Protein AF-A0A7K5ENS0-F1 (afdb_monomer)

Nearest PDB structures (foldseek):
  9axl-assembly1_A  TM=9.607E-01  e=8.667E-10  Homo sapiens
  3fcs-assembly2_C  TM=9.569E-01  e=2.630E-09  Homo sapiens
  9deq-assembly1_A  TM=9.449E-01  e=1.555E-09  Homo sapiens
  8gce-assembly1_A  TM=8.815E-01  e=1.231E-09  Homo sapiens
  9der-assembly1_A  TM=9.507E-01  e=6.166E-08  Homo sapiens

Sequence (114 aa):
SSDVAVGAPQGGDSGSGQVFIFRGQSEGLAPVPTQRLNSPFPGPAAFGFALRGATDLDGNGYADLLVGAYGAAKVAVYQGLPVVVAQTQLSVPD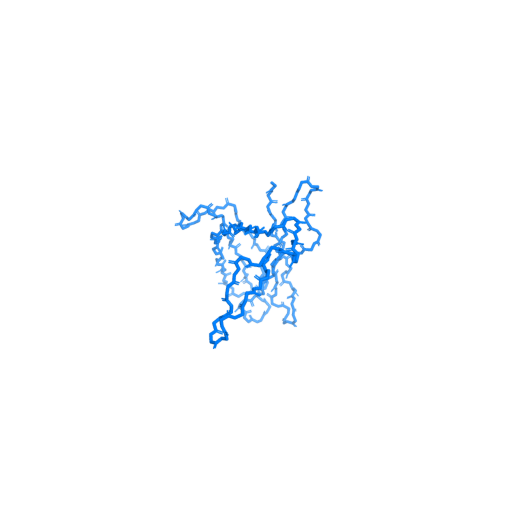GLNPEILDCVLPDSGVRVSW

Secondary structure (DSSP, 8-state):
---EEEEETT-STTSS-EEEEE-EETTEE-SS-SEEEE-SSSSS--EEEEEEEEE-SSSSSS-EEEEEEGGGTEEEEE---PPP---------S---TT---EE-TTT--EE--

Solvent-accessible surface area (backbone atoms only — not comparable to full-atom values): 6895 Å² total; per-residue (Å²): 110,69,67,48,78,48,53,35,27,65,30,66,98,77,29,14,5,21,34,36,35,27,47,35,44,98,92,42,69,48,92,60,61,79,43,77,47,68,45,92,51,76,58,65,8,29,16,27,69,41,75,50,60,88,45,51,87,84,75,83,84,34,51,20,39,40,33,30,14,69,65,60,76,43,72,49,77,46,79,46,74,93,82,8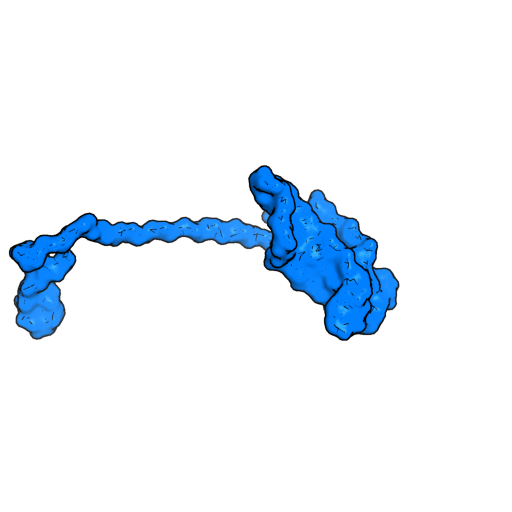3,86,86,84,86,87,86,88,76,79,98,70,69,56,79,88,50,48,86,42,65,45,82,98,72,72,47,67,36,52,110

Foldseek 3Di:
DDKDKAKDLLDDPQRNIKIFIWDADPVGTDPHGPDMDDDPDHDSQSWQVDKDWPDQPPPPPFIKMWIHRVSRPDIDIGHDDDDDDDDDDDDDDPDWDFVDQPDADPPPRDTTTD

Radius of gyration: 26.05 Å; Cα contacts (8 Å, |Δi|>4): 241; chains: 1; bounding box: 41×30×72 Å

InterPro domains:
  IPR013517 FG-GAP repeat [PF01839] (47-75)
  IPR013519 Integrin alpha beta-propellor [PS51470] (34-95)
  IPR013519 Integrin alpha beta-propellor [SM00191] (43-95)
  IPR028994 Integrin alpha, N-terminal [G3DSA:2.130.10.130] (1-86)
  IPR028994 Integrin alpha, N-terminal [SSF69318] (3-79)

Structure (mmCIF, N/CA/C/O backbone):
data_AF-A0A7K5ENS0-F1
#
_entry.id   AF-A0A7K5ENS0-F1
#
loop_
_atom_site.group_PDB
_atom_site.id
_atom_site.type_symbol
_atom_site.label_atom_id
_atom_site.label_alt_id
_atom_site.label_comp_id
_atom_site.label_asym_id
_atom_site.label_entity_id
_atom_site.label_seq_id
_atom_site.pdbx_PDB_ins_code
_atom_site.Cartn_x
_atom_site.Cartn_y
_atom_site.Cartn_z
_atom_site.occupancy
_atom_site.B_iso_or_equiv
_atom_site.auth_seq_id
_atom_site.auth_comp_id
_atom_site.auth_asym_id
_atom_site.auth_atom_id
_atom_site.pdbx_PDB_model_num
ATOM 1 N N . SER A 1 1 ? -14.784 5.804 -1.009 1.00 77.00 1 SER A N 1
ATOM 2 C CA . SER A 1 1 ? -13.729 6.458 -1.808 1.00 77.00 1 SER A CA 1
ATOM 3 C C . SER A 1 1 ? -12.747 5.390 -2.253 1.00 77.00 1 SER A C 1
ATOM 5 O O . SER A 1 1 ? -12.612 4.394 -1.555 1.00 77.00 1 SER A O 1
ATOM 7 N N . SER A 1 2 ? -12.128 5.544 -3.420 1.00 90.62 2 SER A N 1
ATOM 8 C CA . SER A 1 2 ? -11.112 4.604 -3.912 1.00 90.62 2 SER A CA 1
ATOM 9 C C . SER A 1 2 ? -9.712 5.092 -3.550 1.00 90.62 2 SER A C 1
ATOM 11 O O . SER A 1 2 ? -9.480 6.301 -3.502 1.00 90.62 2 SER A O 1
ATOM 13 N N . ASP A 1 3 ? -8.795 4.156 -3.333 1.00 95.25 3 ASP A N 1
ATOM 14 C CA . ASP A 1 3 ? -7.382 4.436 -3.075 1.00 95.25 3 ASP A CA 1
ATOM 15 C C . ASP A 1 3 ? -6.587 4.527 -4.386 1.00 95.25 3 ASP A C 1
ATOM 17 O O . ASP A 1 3 ? -7.021 4.031 -5.430 1.00 95.25 3 ASP A O 1
ATOM 21 N N . VAL A 1 4 ? -5.411 5.160 -4.342 1.00 96.69 4 VAL A N 1
ATOM 22 C CA . VAL A 1 4 ? -4.537 5.360 -5.508 1.00 96.69 4 VAL A CA 1
ATOM 23 C C . VAL A 1 4 ? -3.098 4.973 -5.177 1.00 96.69 4 VAL A C 1
ATOM 25 O O . VAL A 1 4 ? -2.561 5.353 -4.138 1.00 96.69 4 VAL A O 1
ATOM 28 N N . ALA A 1 5 ? -2.449 4.263 -6.101 1.00 98.19 5 ALA A N 1
ATOM 29 C CA . ALA A 1 5 ? -1.015 4.000 -6.072 1.00 98.19 5 ALA A CA 1
ATOM 30 C C . ALA A 1 5 ? -0.277 4.940 -7.038 1.00 98.19 5 ALA A C 1
ATOM 32 O O . ALA A 1 5 ? -0.673 5.078 -8.196 1.00 98.19 5 ALA A O 1
ATOM 33 N N . VAL A 1 6 ? 0.811 5.562 -6.582 1.00 98.38 6 VAL A N 1
ATOM 34 C CA . VAL A 1 6 ? 1.645 6.478 -7.377 1.00 98.38 6 VAL A CA 1
ATOM 35 C C . VAL A 1 6 ? 3.082 5.973 -7.394 1.00 98.38 6 VAL A C 1
ATOM 37 O O . VAL A 1 6 ? 3.687 5.772 -6.342 1.00 98.38 6 VAL A O 1
ATOM 40 N N . GLY A 1 7 ? 3.633 5.762 -8.589 1.00 98.44 7 GLY A N 1
ATOM 41 C CA . GLY A 1 7 ? 5.012 5.320 -8.777 1.00 98.44 7 GLY A CA 1
ATOM 42 C C . GLY A 1 7 ? 6.006 6.479 -8.849 1.00 98.44 7 GLY A C 1
ATOM 43 O O . GLY A 1 7 ? 5.735 7.508 -9.462 1.00 98.44 7 GLY A O 1
ATOM 44 N N . ALA A 1 8 ? 7.185 6.279 -8.268 1.00 98.44 8 ALA A N 1
ATOM 45 C CA . ALA A 1 8 ? 8.365 7.124 -8.407 1.00 98.44 8 ALA A CA 1
ATOM 46 C C . ALA A 1 8 ? 9.540 6.232 -8.846 1.00 98.44 8 ALA A C 1
ATOM 48 O O . ALA A 1 8 ? 10.297 5.762 -7.993 1.00 98.44 8 ALA A O 1
ATOM 49 N N . PRO A 1 9 ? 9.695 5.949 -10.154 1.00 98.25 9 PRO A N 1
ATOM 50 C CA . PRO A 1 9 ? 10.583 4.884 -10.635 1.00 98.25 9 PRO A CA 1
ATOM 51 C C . PRO A 1 9 ? 12.075 5.108 -10.363 1.00 98.25 9 PRO A C 1
ATOM 53 O O . PRO A 1 9 ? 12.838 4.149 -10.345 1.00 98.25 9 PRO A O 1
ATOM 56 N N . GLN A 1 10 ? 12.488 6.356 -10.130 1.00 97.00 10 GLN A N 1
ATOM 57 C CA . GLN A 1 10 ? 13.851 6.735 -9.738 1.00 97.00 10 GLN A CA 1
ATOM 58 C C . GLN A 1 10 ? 13.945 7.172 -8.263 1.00 97.00 10 GLN A C 1
ATOM 60 O O . GLN A 1 10 ? 14.952 7.737 -7.849 1.00 97.00 10 GLN A O 1
ATOM 65 N N . GLY A 1 11 ? 12.884 6.967 -7.475 1.00 95.62 11 GLY A N 1
ATOM 66 C CA . GLY A 1 11 ? 12.826 7.340 -6.061 1.00 95.62 11 GLY A CA 1
ATOM 67 C C . GLY A 1 11 ? 13.570 6.374 -5.131 1.00 95.62 11 GLY A C 1
ATOM 68 O O . GLY A 1 11 ? 13.994 5.286 -5.530 1.00 95.62 11 GLY A O 1
ATOM 69 N N . GLY A 1 12 ? 13.660 6.762 -3.857 1.00 93.19 12 GLY A N 1
ATOM 70 C CA . GLY A 1 12 ? 14.366 6.031 -2.801 1.00 93.19 12 GLY A CA 1
ATOM 71 C C . GLY A 1 12 ? 15.877 6.270 -2.801 1.00 93.19 12 GLY A C 1
ATOM 72 O O . GLY A 1 12 ? 16.446 6.705 -3.798 1.00 93.19 12 GLY A O 1
ATOM 73 N N . ASP A 1 13 ? 16.533 5.956 -1.683 1.00 90.62 13 ASP A N 1
ATOM 74 C CA . ASP A 1 13 ? 17.955 6.272 -1.467 1.00 90.62 13 ASP A CA 1
ATOM 75 C C . ASP A 1 13 ? 18.886 5.582 -2.478 1.00 90.62 13 ASP A C 1
ATOM 77 O O . ASP A 1 13 ? 19.937 6.111 -2.831 1.00 90.62 13 ASP A O 1
ATOM 81 N N . SER A 1 14 ? 18.489 4.410 -2.982 1.00 91.62 14 SER A N 1
ATOM 82 C CA . SER A 1 14 ? 19.228 3.669 -4.010 1.00 91.62 14 SER A CA 1
ATOM 83 C C . SER A 1 14 ? 18.863 4.064 -5.446 1.00 91.62 14 SER A C 1
ATOM 85 O O . SER A 1 14 ? 19.443 3.521 -6.386 1.00 91.62 14 SER A O 1
ATOM 87 N N . GLY A 1 15 ? 17.860 4.930 -5.641 1.00 95.75 15 GLY A N 1
ATOM 88 C CA . GLY A 1 15 ? 17.285 5.241 -6.955 1.00 95.75 15 GLY A CA 1
ATOM 89 C C . GLY A 1 15 ? 16.596 4.052 -7.640 1.00 95.75 15 GLY A C 1
ATOM 90 O O . GLY A 1 15 ? 16.346 4.089 -8.844 1.00 95.75 15 GLY A O 1
ATOM 91 N N . SER A 1 16 ? 16.310 2.973 -6.903 1.00 97.44 16 SER A N 1
ATOM 92 C CA . SER A 1 16 ? 15.717 1.743 -7.451 1.00 97.44 16 SER A CA 1
ATOM 93 C C . SER A 1 16 ? 14.213 1.852 -7.730 1.00 97.44 16 SER A C 1
ATOM 95 O O . SER A 1 16 ? 13.663 1.011 -8.444 1.00 97.44 16 SER A O 1
ATOM 97 N N . GLY A 1 17 ? 13.555 2.873 -7.182 1.00 98.38 17 GLY A N 1
ATOM 98 C CA . GLY A 1 17 ? 12.133 3.135 -7.348 1.00 98.38 17 GLY A CA 1
ATOM 99 C C . GLY A 1 17 ? 11.310 2.882 -6.085 1.00 98.38 17 GLY A C 1
ATOM 100 O O . GLY A 1 17 ? 11.657 2.064 -5.226 1.00 98.38 17 GLY A O 1
ATOM 101 N N . GLN A 1 18 ? 10.198 3.606 -5.976 1.00 98.38 18 GLN A N 1
ATOM 102 C CA . GLN A 1 18 ? 9.229 3.516 -4.884 1.00 98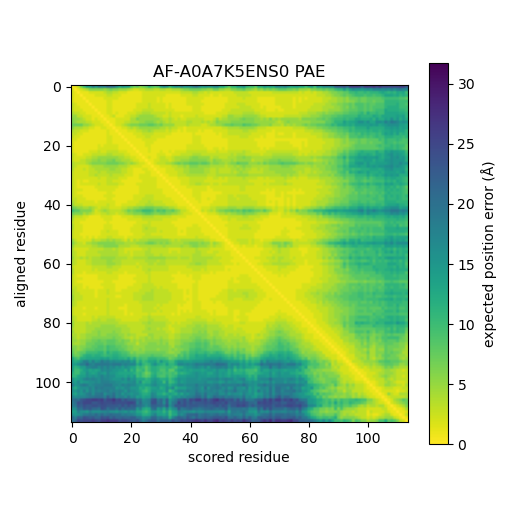.38 18 GLN A CA 1
ATOM 103 C C . GLN A 1 18 ? 7.797 3.587 -5.424 1.00 98.38 18 GLN A C 1
ATOM 105 O O . GLN A 1 18 ? 7.550 4.161 -6.484 1.00 98.38 18 GLN A O 1
ATOM 110 N N . VAL A 1 19 ? 6.841 3.046 -4.671 1.00 98.69 19 VAL A N 1
ATOM 111 C CA . VAL A 1 19 ? 5.400 3.236 -4.895 1.00 98.69 19 VAL A CA 1
ATOM 112 C C . VAL A 1 19 ? 4.754 3.721 -3.602 1.00 98.69 19 VAL A C 1
ATOM 114 O O . VAL A 1 19 ? 5.041 3.204 -2.522 1.00 98.69 19 VAL A O 1
ATOM 117 N N . PHE A 1 20 ? 3.877 4.711 -3.705 1.00 98.50 20 PHE A N 1
ATOM 118 C CA . PHE A 1 20 ? 3.167 5.321 -2.585 1.00 98.50 20 PHE A CA 1
ATOM 119 C C . PHE A 1 20 ? 1.672 5.031 -2.689 1.00 98.50 20 PHE A C 1
ATOM 121 O O . PHE A 1 20 ? 1.094 5.199 -3.762 1.00 98.50 20 PHE A O 1
ATOM 128 N N . ILE A 1 21 ? 1.052 4.619 -1.583 1.00 97.94 21 ILE A N 1
ATOM 129 C CA . ILE A 1 21 ? -0.385 4.333 -1.505 1.00 97.94 21 ILE A CA 1
ATOM 130 C C . ILE A 1 21 ? -1.085 5.478 -0.780 1.00 97.94 21 ILE A C 1
ATOM 132 O O . ILE A 1 21 ? -0.861 5.711 0.413 1.00 97.94 21 ILE A O 1
ATOM 136 N N . PHE A 1 22 ? -1.955 6.176 -1.496 1.00 97.75 22 PHE A N 1
ATOM 137 C CA . PHE A 1 22 ? -2.772 7.262 -0.979 1.00 97.75 22 PHE A CA 1
ATOM 138 C C . PHE A 1 22 ? -4.205 6.783 -0.788 1.00 97.75 22 PHE A C 1
ATOM 140 O O . PHE A 1 22 ? -4.827 6.266 -1.717 1.00 97.75 22 PHE A O 1
ATOM 147 N N . ARG A 1 23 ? -4.721 6.967 0.427 1.00 96.44 23 ARG A N 1
ATOM 148 C CA . ARG A 1 23 ? -6.084 6.575 0.771 1.00 96.44 23 ARG A CA 1
ATOM 149 C C . ARG A 1 23 ? -7.078 7.623 0.284 1.00 96.44 23 ARG A C 1
ATOM 151 O O . ARG A 1 23 ? -6.859 8.819 0.484 1.00 96.44 23 ARG A O 1
ATOM 158 N N . GLY A 1 24 ? -8.184 7.188 -0.301 1.00 96.25 24 GLY A N 1
ATOM 159 C CA . GLY A 1 24 ? -9.314 8.065 -0.581 1.00 96.25 24 GLY A CA 1
ATOM 160 C C . GLY A 1 24 ? -10.142 8.339 0.680 1.00 96.25 24 GLY A C 1
ATOM 161 O O . GLY A 1 24 ? -10.437 7.430 1.450 1.00 96.25 24 GLY A O 1
ATOM 162 N N . GLN A 1 25 ? -10.625 9.561 0.850 1.00 94.88 25 GLN A N 1
ATOM 163 C CA . GLN A 1 25 ? -11.530 10.007 1.916 1.00 94.88 25 GLN A CA 1
ATOM 164 C C . GLN A 1 25 ? -12.732 10.777 1.335 1.00 94.88 25 GLN A C 1
ATOM 166 O O . GLN A 1 25 ? -12.845 10.929 0.116 1.00 94.88 25 GLN A O 1
ATOM 171 N N . SER A 1 26 ? -13.660 11.228 2.184 1.00 94.81 26 SER A N 1
ATOM 172 C CA . SER A 1 26 ? -14.857 11.975 1.760 1.00 94.81 26 SER A CA 1
ATOM 173 C C . SER A 1 26 ? -14.517 13.267 1.017 1.00 94.81 26 SER A C 1
ATOM 175 O O . SER A 1 26 ? -15.204 13.626 0.065 1.00 94.81 26 SER A O 1
ATOM 177 N N . GLU A 1 27 ? -13.423 13.926 1.393 1.00 93.81 27 GLU A N 1
ATOM 178 C CA . GLU A 1 27 ? -12.964 15.194 0.814 1.00 93.81 27 GLU A CA 1
ATOM 179 C C . GLU A 1 27 ? -11.977 15.006 -0.354 1.00 93.81 27 GLU A C 1
ATOM 181 O O . GLU A 1 27 ? -11.348 15.967 -0.790 1.00 93.81 27 GLU A O 1
ATOM 186 N N . GLY A 1 28 ? -11.809 13.783 -0.869 1.00 93.75 28 GLY A N 1
ATOM 187 C CA . GLY A 1 28 ? -10.896 13.485 -1.976 1.00 93.75 28 GLY A CA 1
ATOM 188 C C . GLY A 1 28 ? -9.768 12.544 -1.570 1.00 93.75 28 GLY A C 1
ATOM 189 O O . GLY A 1 28 ? -10.020 11.493 -0.994 1.00 93.75 28 GLY A O 1
ATOM 190 N N . LEU A 1 29 ? -8.522 12.871 -1.912 1.00 95.38 29 LEU A N 1
ATOM 191 C CA . LEU A 1 29 ? -7.360 12.027 -1.619 1.00 95.38 29 LEU A CA 1
ATOM 192 C C . LEU A 1 29 ? -6.619 12.548 -0.383 1.00 95.38 29 LEU A C 1
ATOM 194 O O . LEU A 1 29 ? -6.359 13.747 -0.285 1.00 95.38 29 LEU A O 1
ATOM 198 N N . ALA A 1 30 ? -6.249 11.662 0.544 1.00 96.06 30 ALA A N 1
ATOM 199 C CA . ALA A 1 30 ? -5.404 12.039 1.672 1.00 96.06 30 ALA A CA 1
ATOM 200 C C . ALA A 1 30 ? -4.042 12.556 1.158 1.00 96.06 30 ALA A C 1
ATOM 202 O O . ALA A 1 30 ? -3.442 11.911 0.298 1.00 96.06 30 ALA A O 1
ATOM 203 N N . PRO A 1 31 ? -3.515 13.685 1.669 1.00 95.00 31 PRO A N 1
ATOM 204 C CA . PRO A 1 31 ? -2.283 14.287 1.146 1.00 95.00 31 PRO A CA 1
ATOM 205 C C . PRO A 1 31 ? -1.010 13.533 1.555 1.00 95.00 31 PRO A C 1
ATOM 207 O O . PRO A 1 31 ? 0.050 13.737 0.966 1.00 95.00 31 PRO A O 1
ATOM 210 N N . VAL A 1 32 ? -1.098 12.669 2.569 1.00 97.19 32 VAL A N 1
ATOM 211 C CA . VAL A 1 32 ? 0.021 11.875 3.084 1.00 97.19 32 VAL A CA 1
ATOM 212 C C . VAL A 1 32 ? -0.201 10.411 2.700 1.00 97.19 32 VAL A C 1
ATOM 214 O O . VAL A 1 32 ? -1.290 9.885 2.951 1.00 97.19 32 VAL A O 1
ATOM 217 N N . PRO A 1 33 ? 0.796 9.726 2.110 1.00 97.56 33 PRO A N 1
ATOM 218 C CA . PRO A 1 33 ? 0.654 8.319 1.774 1.00 97.56 33 PRO A CA 1
ATOM 219 C C . PRO A 1 33 ? 0.565 7.476 3.047 1.00 97.56 33 PRO A C 1
ATOM 221 O O . PRO A 1 33 ? 1.330 7.655 3.993 1.00 97.56 33 PRO A O 1
ATOM 224 N N . THR A 1 34 ? -0.356 6.519 3.049 1.00 97.19 34 THR A N 1
ATOM 225 C CA . THR A 1 34 ? -0.545 5.577 4.164 1.00 97.19 34 THR A CA 1
ATOM 226 C C . THR A 1 34 ? 0.456 4.428 4.135 1.00 97.19 34 THR A C 1
ATOM 228 O O . THR A 1 34 ? 0.743 3.831 5.169 1.00 97.19 34 THR A O 1
ATOM 231 N N . GLN A 1 35 ? 1.018 4.136 2.961 1.00 97.75 35 GLN A N 1
ATOM 232 C CA . GLN A 1 35 ? 2.022 3.097 2.788 1.00 97.75 35 GLN A CA 1
ATOM 233 C C . GLN A 1 35 ? 3.038 3.499 1.721 1.00 97.75 35 GLN A C 1
ATOM 235 O O . GLN A 1 35 ? 2.714 4.171 0.739 1.00 97.75 35 GLN A O 1
ATOM 240 N N . ARG A 1 36 ? 4.279 3.051 1.915 1.00 97.88 36 ARG A N 1
ATOM 241 C CA . ARG A 1 36 ? 5.384 3.200 0.969 1.00 97.88 36 ARG A CA 1
ATOM 242 C C . ARG A 1 36 ? 5.999 1.836 0.693 1.00 97.88 36 ARG A C 1
ATOM 244 O O . ARG A 1 36 ? 6.459 1.171 1.617 1.00 97.88 36 ARG A O 1
ATOM 251 N N . LEU A 1 37 ? 6.036 1.451 -0.575 1.00 98.00 37 LEU A N 1
ATOM 252 C CA . LEU A 1 37 ? 6.6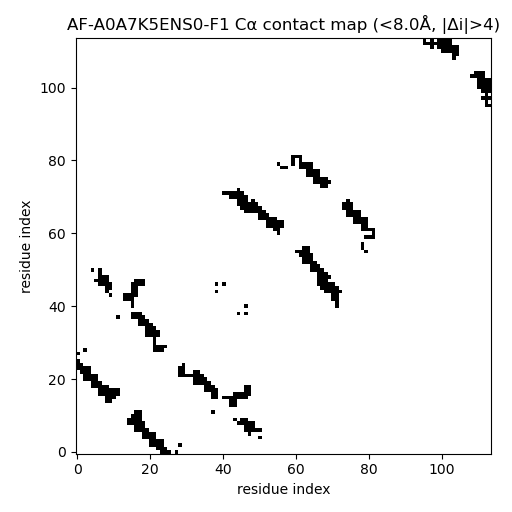70 0.234 -1.064 1.00 98.00 37 LEU A CA 1
ATOM 253 C C . LEU A 1 37 ? 8.011 0.616 -1.694 1.00 98.00 37 LEU A C 1
ATOM 255 O O . LEU A 1 37 ? 8.049 1.333 -2.693 1.00 98.00 37 LEU A O 1
ATOM 259 N N . ASN A 1 38 ? 9.111 0.167 -1.096 1.00 97.75 38 ASN A N 1
ATOM 260 C CA . ASN A 1 38 ? 10.440 0.325 -1.684 1.00 97.75 38 ASN A CA 1
ATOM 261 C C . ASN A 1 38 ? 10.700 -0.810 -2.677 1.00 97.75 38 ASN A C 1
ATOM 263 O O . ASN A 1 38 ? 10.266 -1.937 -2.428 1.00 97.75 38 ASN A O 1
ATOM 267 N N . SER A 1 39 ? 11.442 -0.531 -3.754 1.00 97.94 39 SER A N 1
ATOM 268 C CA . SER A 1 39 ? 11.907 -1.577 -4.668 1.00 97.94 39 SER A CA 1
ATOM 269 C C . SER A 1 39 ? 12.600 -2.705 -3.890 1.00 97.94 39 SER A C 1
ATOM 271 O O . SER A 1 39 ? 13.588 -2.442 -3.201 1.00 97.94 39 SER A O 1
ATOM 273 N N . PRO A 1 40 ? 12.147 -3.964 -4.023 1.00 96.81 40 PRO A N 1
ATOM 274 C CA . PRO A 1 40 ? 12.855 -5.120 -3.477 1.00 96.81 40 PRO A CA 1
ATOM 275 C C . PRO A 1 40 ? 14.004 -5.581 -4.391 1.00 96.81 40 PRO A C 1
ATOM 277 O O . PRO A 1 40 ? 14.678 -6.567 -4.098 1.00 96.81 40 PRO A O 1
ATOM 280 N N . PHE A 1 41 ? 14.205 -4.917 -5.533 1.00 96.62 41 PHE A N 1
ATOM 281 C CA . PHE A 1 41 ? 15.189 -5.296 -6.541 1.00 96.62 41 PHE A CA 1
ATOM 282 C C . PHE A 1 41 ? 16.393 -4.347 -6.524 1.00 96.62 41 PHE A C 1
ATOM 284 O O . PHE A 1 41 ? 16.200 -3.133 -6.402 1.00 96.62 41 PHE A O 1
ATOM 291 N N . PRO A 1 42 ? 17.621 -4.878 -6.674 1.00 92.00 42 PRO A N 1
ATOM 292 C CA . PRO A 1 42 ? 18.834 -4.070 -6.700 1.00 92.00 42 PRO A CA 1
ATOM 293 C C . PRO A 1 42 ? 18.965 -3.269 -8.003 1.00 92.00 42 PRO A C 1
ATOM 295 O O . PRO A 1 42 ? 18.397 -3.630 -9.035 1.00 92.00 42 PRO A O 1
ATOM 298 N N . GLY A 1 43 ? 19.787 -2.217 -7.961 1.00 89.44 43 GLY A N 1
ATOM 299 C CA . GLY A 1 43 ? 20.104 -1.382 -9.123 1.00 89.44 43 GLY A CA 1
ATOM 300 C C . GLY A 1 43 ? 18.952 -0.465 -9.553 1.00 89.44 43 GLY A C 1
ATOM 301 O O . GLY A 1 43 ? 17.954 -0.351 -8.837 1.00 89.44 43 GLY A O 1
ATOM 302 N N . PRO A 1 44 ? 19.070 0.215 -10.707 1.00 93.44 44 PRO A N 1
ATOM 303 C CA . PRO A 1 44 ? 18.034 1.103 -11.233 1.00 93.44 44 PRO A CA 1
ATOM 304 C C . PRO A 1 44 ? 16.866 0.284 -11.806 1.00 93.44 44 PRO A C 1
ATOM 306 O O . PRO A 1 44 ? 16.677 0.180 -13.016 1.00 93.44 44 PRO A O 1
ATOM 309 N N . ALA A 1 45 ? 16.089 -0.344 -10.923 1.00 97.62 45 ALA A N 1
ATOM 310 C CA . ALA A 1 45 ? 15.046 -1.297 -11.289 1.00 97.62 45 ALA A CA 1
ATOM 311 C C . ALA A 1 45 ? 13.847 -0.643 -11.998 1.00 97.62 45 ALA A C 1
ATOM 313 O O . ALA A 1 45 ? 13.055 -1.345 -12.632 1.00 97.62 45 ALA A O 1
ATOM 314 N N . ALA A 1 46 ? 13.718 0.685 -11.900 1.00 98.12 46 ALA A N 1
ATOM 315 C CA . ALA A 1 46 ? 12.555 1.437 -12.358 1.00 98.12 46 ALA A CA 1
ATOM 316 C C . ALA A 1 46 ? 11.244 0.891 -11.757 1.00 98.12 46 ALA A C 1
ATOM 318 O O . ALA A 1 46 ? 10.214 0.800 -12.432 1.00 98.12 46 ALA A O 1
ATOM 319 N N . PHE A 1 47 ? 11.298 0.477 -10.486 1.00 98.69 47 PHE A N 1
ATOM 320 C CA . PHE A 1 47 ? 10.159 -0.074 -9.759 1.00 98.69 47 PHE A CA 1
ATOM 321 C C . PHE A 1 47 ? 9.065 0.985 -9.601 1.00 98.69 47 PHE A C 1
ATOM 323 O O . PHE A 1 47 ? 9.316 2.075 -9.090 1.00 98.69 47 PHE A O 1
ATOM 330 N N . GLY A 1 48 ? 7.848 0.664 -10.038 1.00 98.50 48 GLY A N 1
ATOM 331 C CA . GLY A 1 48 ? 6.726 1.605 -10.037 1.00 98.50 48 GLY A CA 1
ATOM 332 C C . GLY A 1 48 ? 6.501 2.319 -11.368 1.00 98.50 48 GLY A C 1
ATOM 333 O O . GLY A 1 48 ? 5.615 3.162 -11.444 1.00 98.50 48 GLY A O 1
ATOM 334 N N . PHE A 1 49 ? 7.258 1.990 -12.423 1.00 98.31 49 PHE A N 1
ATOM 335 C CA . PHE A 1 49 ? 7.053 2.573 -13.757 1.00 98.31 49 PHE A CA 1
ATOM 336 C C . PHE A 1 49 ? 5.714 2.170 -14.388 1.00 98.31 49 PHE A C 1
ATOM 338 O O . PHE A 1 49 ? 5.075 2.969 -15.064 1.00 98.31 49 PHE A O 1
ATOM 345 N N . ALA A 1 50 ? 5.283 0.932 -14.148 1.00 98.44 50 ALA A N 1
ATOM 346 C CA . ALA A 1 50 ? 3.979 0.431 -14.555 1.00 98.44 50 ALA A CA 1
ATOM 347 C C . ALA A 1 50 ? 3.266 -0.154 -13.336 1.00 98.44 50 ALA A C 1
ATOM 349 O O . ALA A 1 50 ? 3.869 -0.900 -12.561 1.00 98.44 50 ALA A O 1
ATOM 350 N N . LEU A 1 51 ? 1.988 0.181 -13.180 1.00 98.50 51 LEU A N 1
ATOM 351 C CA . LEU A 1 51 ? 1.150 -0.253 -12.068 1.00 98.50 51 LEU A CA 1
ATOM 352 C C . LEU A 1 51 ? -0.153 -0.833 -12.608 1.00 98.50 51 LEU A C 1
ATOM 354 O O . LEU A 1 51 ? -0.734 -0.304 -13.559 1.00 98.50 51 LEU A O 1
ATOM 358 N N . ARG A 1 52 ? -0.640 -1.895 -11.970 1.00 97.56 52 ARG A N 1
ATOM 359 C CA . ARG A 1 52 ? -1.993 -2.407 -12.186 1.00 97.56 52 ARG A CA 1
ATOM 360 C C . ARG A 1 52 ? -2.568 -2.878 -10.861 1.00 97.56 52 ARG A C 1
ATOM 362 O O . ARG A 1 52 ? -1.960 -3.713 -10.210 1.00 97.56 52 ARG A O 1
ATOM 369 N N . GLY A 1 53 ? -3.731 -2.361 -10.487 1.00 95.44 53 GLY A N 1
ATOM 370 C CA . GLY A 1 53 ? -4.467 -2.821 -9.310 1.00 95.44 53 GLY A CA 1
ATOM 371 C C . GLY A 1 53 ? -5.954 -2.973 -9.603 1.00 95.44 53 GLY A C 1
ATOM 372 O O . GLY A 1 53 ? -6.334 -3.183 -10.759 1.00 95.44 53 GLY A O 1
ATOM 373 N N . ALA A 1 54 ? -6.779 -2.814 -8.564 1.00 90.88 54 ALA A N 1
ATOM 374 C CA . ALA A 1 54 ? -8.243 -2.924 -8.624 1.00 90.88 54 ALA A CA 1
ATOM 375 C C . ALA A 1 54 ? -8.743 -4.309 -9.080 1.00 90.88 54 ALA A C 1
ATOM 377 O O . ALA A 1 54 ? -9.804 -4.437 -9.688 1.00 90.88 54 ALA A O 1
ATOM 378 N N . THR A 1 55 ? -7.964 -5.356 -8.822 1.00 94.94 55 THR A N 1
ATOM 379 C CA . THR A 1 55 ? -8.339 -6.748 -9.080 1.00 94.94 55 THR A CA 1
ATOM 380 C C . THR A 1 55 ? -7.840 -7.585 -7.918 1.00 94.94 55 THR A C 1
ATOM 382 O O . THR A 1 55 ? -6.682 -7.461 -7.538 1.00 94.94 55 THR A O 1
ATOM 385 N N 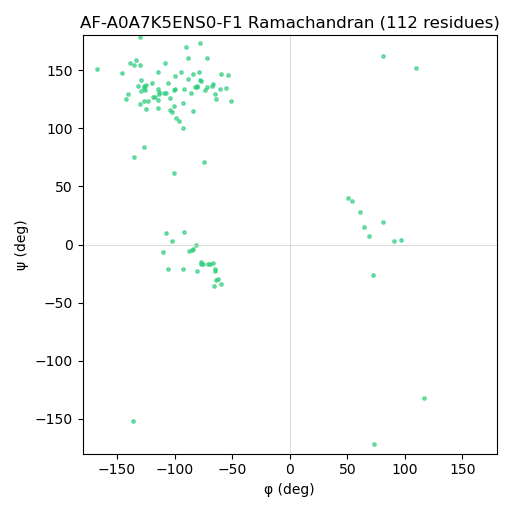. ASP A 1 56 ? -8.726 -8.389 -7.354 1.00 96.75 56 ASP A N 1
ATOM 386 C CA . ASP A 1 56 ? -8.409 -9.407 -6.358 1.00 96.75 56 ASP A CA 1
ATOM 387 C C . ASP A 1 56 ? -7.956 -10.674 -7.103 1.00 96.75 56 ASP A C 1
ATOM 389 O O . ASP A 1 56 ? -8.718 -11.220 -7.908 1.00 96.75 56 ASP A O 1
ATOM 393 N N . LEU A 1 57 ? -6.693 -11.074 -6.938 1.00 96.06 57 LEU A N 1
ATOM 394 C CA . LEU A 1 57 ? -6.095 -12.212 -7.641 1.00 96.06 57 LEU A CA 1
ATOM 395 C C . LEU A 1 57 ? -6.200 -13.511 -6.841 1.00 96.06 57 LEU A C 1
ATOM 397 O O . LEU A 1 57 ? -6.073 -14.584 -7.435 1.00 96.06 57 LEU A O 1
ATOM 401 N N . ASP A 1 58 ? -6.390 -13.429 -5.524 1.00 95.50 58 ASP A N 1
ATOM 402 C CA . ASP A 1 58 ? -6.386 -14.580 -4.617 1.00 95.50 58 ASP A CA 1
ATOM 403 C C . ASP A 1 58 ? -7.770 -14.917 -4.031 1.00 95.50 58 ASP A C 1
ATOM 405 O O . ASP A 1 58 ? -7.942 -15.978 -3.429 1.00 95.50 58 ASP A O 1
ATOM 409 N N . GLY A 1 59 ? -8.774 -14.077 -4.283 1.00 96.81 59 GLY A N 1
ATOM 410 C CA . GLY A 1 59 ? -10.162 -14.279 -3.884 1.00 96.81 59 GLY A CA 1
ATOM 411 C C . GLY A 1 59 ? -10.449 -13.904 -2.432 1.00 96.81 59 GLY A C 1
ATOM 412 O O . GLY A 1 59 ? -11.439 -14.387 -1.874 1.00 96.81 59 GLY A O 1
ATOM 413 N N . ASN A 1 60 ? -9.601 -13.095 -1.792 1.00 95.62 60 ASN A N 1
ATOM 414 C CA . ASN A 1 60 ? -9.757 -12.716 -0.387 1.00 95.62 60 ASN A CA 1
ATOM 415 C C . ASN A 1 60 ? -10.706 -11.519 -0.150 1.00 95.62 60 ASN A C 1
ATOM 417 O O . ASN A 1 60 ? -10.998 -11.179 1.001 1.00 95.62 60 ASN A O 1
ATOM 421 N N . GLY A 1 61 ? -11.216 -10.900 -1.217 1.00 95.69 61 GLY A N 1
ATOM 422 C CA . GLY A 1 61 ? -12.125 -9.755 -1.188 1.00 95.69 61 GLY A CA 1
ATOM 423 C C . GLY A 1 61 ? -11.439 -8.385 -1.199 1.00 95.69 61 GLY A C 1
ATOM 424 O O . GLY A 1 61 ? -12.135 -7.369 -1.135 1.00 95.69 61 GLY A O 1
ATOM 425 N N . TYR A 1 62 ? -10.109 -8.328 -1.293 1.00 95.50 62 TYR A N 1
ATOM 426 C CA . TYR A 1 62 ? -9.315 -7.100 -1.330 1.00 95.50 62 TYR A CA 1
ATOM 427 C C . TYR A 1 62 ? -8.523 -7.023 -2.635 1.00 95.50 62 TYR A C 1
ATOM 429 O O . TYR A 1 62 ? -7.988 -8.006 -3.125 1.00 95.50 62 TYR A O 1
ATOM 437 N N . ALA A 1 63 ? -8.461 -5.830 -3.227 1.00 95.94 63 ALA A N 1
ATOM 438 C CA . ALA A 1 63 ? -7.729 -5.647 -4.473 1.00 95.94 63 ALA A CA 1
ATOM 439 C C . ALA A 1 63 ? -6.211 -5.714 -4.248 1.00 95.94 63 ALA A C 1
ATOM 441 O O . ALA A 1 63 ? -5.677 -5.045 -3.360 1.00 95.94 63 ALA A O 1
ATOM 442 N N . ASP A 1 64 ? -5.526 -6.431 -5.132 1.00 97.44 64 ASP A N 1
ATOM 443 C CA . ASP A 1 64 ? -4.073 -6.545 -5.160 1.00 97.44 64 ASP A CA 1
ATOM 444 C C . ASP A 1 64 ? -3.437 -5.459 -6.036 1.00 97.44 64 ASP A C 1
ATOM 446 O O . ASP A 1 64 ? -4.105 -4.743 -6.796 1.00 97.44 64 ASP A O 1
ATOM 450 N N . LEU A 1 65 ? -2.110 -5.352 -5.955 1.00 98.31 65 LEU A N 1
ATOM 451 C CA . LEU A 1 65 ? -1.301 -4.434 -6.748 1.00 98.31 65 LEU A CA 1
ATOM 452 C C . LEU A 1 65 ? -0.121 -5.157 -7.409 1.00 98.31 65 LEU A C 1
ATOM 454 O O . LEU A 1 65 ? 0.774 -5.674 -6.742 1.00 98.31 65 LEU A O 1
ATOM 458 N N . LEU A 1 66 ? -0.065 -5.101 -8.737 1.00 98.44 66 LEU A N 1
ATOM 459 C CA . LEU A 1 66 ? 1.106 -5.462 -9.526 1.00 98.44 66 LEU A CA 1
ATOM 460 C C . LEU A 1 66 ? 1.972 -4.227 -9.780 1.00 98.44 66 LEU A C 1
ATOM 462 O O . LEU A 1 66 ? 1.480 -3.179 -10.214 1.00 98.44 66 LEU A O 1
ATOM 466 N N . VAL A 1 67 ? 3.279 -4.381 -9.574 1.00 98.75 67 VAL A N 1
ATOM 467 C CA . VAL A 1 67 ? 4.279 -3.333 -9.783 1.00 98.75 67 VAL A CA 1
ATOM 468 C C . VAL A 1 67 ? 5.361 -3.819 -10.739 1.00 98.75 67 VAL A C 1
ATOM 470 O O . VAL A 1 67 ? 6.107 -4.753 -10.442 1.00 98.75 67 VAL A O 1
ATOM 473 N N . GLY A 1 68 ? 5.466 -3.165 -11.891 1.00 98.69 68 GLY A N 1
ATOM 474 C CA . GLY A 1 68 ? 6.525 -3.410 -12.862 1.00 98.69 68 GLY A CA 1
ATOM 475 C C . GLY A 1 68 ? 7.851 -2.773 -12.444 1.00 98.69 68 GLY A C 1
ATOM 476 O O . GLY A 1 68 ? 7.885 -1.639 -11.962 1.00 98.69 68 GLY A O 1
ATOM 477 N N . ALA A 1 69 ? 8.941 -3.499 -12.682 1.00 98.44 69 ALA A N 1
ATOM 478 C CA . ALA A 1 69 ? 10.319 -3.051 -12.517 1.00 98.44 69 ALA A CA 1
ATOM 479 C C . ALA A 1 69 ? 11.139 -3.501 -13.735 1.00 98.44 69 ALA A C 1
ATOM 481 O O . ALA A 1 69 ? 11.874 -4.494 -13.696 1.00 98.44 69 ALA A O 1
ATOM 482 N N . TYR A 1 70 ? 10.952 -2.806 -14.861 1.00 97.94 70 TYR A N 1
ATOM 483 C CA . TYR A 1 70 ? 11.503 -3.241 -16.148 1.00 97.94 70 TYR A CA 1
ATOM 484 C C . TYR A 1 70 ? 13.037 -3.247 -16.161 1.00 97.94 70 TYR A C 1
ATOM 486 O O . TYR A 1 70 ? 13.626 -4.109 -16.809 1.00 97.94 70 TYR A O 1
ATOM 494 N N . GLY A 1 71 ? 13.689 -2.356 -15.403 1.00 97.44 71 GLY A N 1
ATOM 495 C CA . GLY A 1 71 ? 15.149 -2.322 -15.276 1.00 97.44 71 GLY A CA 1
ATOM 496 C C . GLY A 1 71 ? 15.720 -3.574 -14.603 1.00 97.44 71 GLY A C 1
ATOM 497 O O . GLY A 1 71 ? 16.872 -3.927 -14.832 1.00 97.44 71 GLY A O 1
ATOM 498 N N . ALA A 1 72 ? 14.899 -4.284 -13.825 1.00 97.44 72 ALA A N 1
ATOM 499 C CA . ALA A 1 72 ? 15.242 -5.563 -13.209 1.00 97.44 72 ALA A CA 1
ATOM 500 C C . ALA A 1 72 ? 14.627 -6.777 -13.933 1.00 97.44 72 ALA A C 1
ATOM 502 O O . ALA A 1 72 ? 14.779 -7.895 -13.445 1.00 97.44 72 ALA A O 1
ATOM 503 N N . ALA A 1 73 ? 13.914 -6.573 -15.051 1.00 97.62 73 ALA A N 1
ATOM 504 C CA . ALA A 1 73 ? 13.136 -7.598 -15.755 1.00 97.62 73 ALA A CA 1
ATOM 505 C C . ALA A 1 73 ? 12.182 -8.388 -14.830 1.00 97.62 73 ALA A C 1
ATOM 507 O O . ALA A 1 73 ? 12.049 -9.607 -14.943 1.00 97.62 73 ALA A O 1
ATOM 508 N N . LYS A 1 74 ? 11.533 -7.695 -13.883 1.00 98.19 74 LYS A N 1
ATOM 509 C CA . LYS A 1 74 ? 10.664 -8.309 -12.869 1.00 98.19 74 LYS A CA 1
ATOM 510 C C . LYS A 1 74 ? 9.335 -7.576 -12.710 1.00 98.19 74 LYS A C 1
ATOM 512 O O . LYS A 1 74 ? 9.201 -6.393 -13.024 1.00 98.19 74 LYS A O 1
ATOM 517 N N . VAL A 1 75 ? 8.369 -8.304 -12.160 1.00 98.12 75 VAL A N 1
ATOM 518 C CA . VAL A 1 75 ? 7.096 -7.785 -11.654 1.00 98.12 75 VAL A CA 1
ATOM 519 C C . VAL A 1 75 ? 6.958 -8.258 -10.212 1.00 98.12 75 VAL A C 1
ATOM 521 O O . VAL A 1 75 ? 7.207 -9.427 -9.921 1.00 98.12 75 VAL A O 1
ATOM 524 N N . ALA A 1 76 ? 6.600 -7.351 -9.310 1.00 98.12 76 ALA A N 1
ATOM 525 C CA . ALA A 1 76 ? 6.223 -7.679 -7.942 1.00 98.12 76 ALA A CA 1
ATOM 526 C C . ALA A 1 76 ? 4.696 -7.698 -7.819 1.00 98.12 76 ALA A C 1
ATOM 528 O O . ALA A 1 76 ? 4.018 -6.890 -8.454 1.00 98.12 76 ALA A O 1
ATOM 529 N N . VAL A 1 77 ? 4.172 -8.598 -6.991 1.00 97.69 77 VAL A N 1
ATOM 530 C CA . VAL A 1 77 ? 2.748 -8.676 -6.649 1.00 97.69 77 VAL A CA 1
ATOM 531 C C . VAL A 1 77 ? 2.617 -8.408 -5.155 1.00 97.69 77 VAL A C 1
ATOM 533 O O . VAL A 1 77 ? 3.307 -9.037 -4.355 1.00 97.69 77 VAL A O 1
ATOM 536 N N . TYR A 1 78 ? 1.764 -7.457 -4.794 1.00 98.00 78 TYR A N 1
ATOM 537 C CA . TYR A 1 78 ? 1.431 -7.108 -3.419 1.00 98.00 78 TYR A CA 1
ATOM 538 C C . TYR A 1 78 ? -0.034 -7.442 -3.182 1.00 98.00 78 TYR A C 1
ATOM 540 O O . TYR A 1 78 ? -0.900 -6.869 -3.843 1.00 98.00 78 TYR A O 1
ATOM 548 N N . GLN A 1 79 ? -0.286 -8.363 -2.256 1.00 96.94 79 GLN A N 1
ATOM 549 C CA . GLN A 1 79 ? -1.638 -8.804 -1.940 1.00 96.94 79 GLN A CA 1
ATOM 550 C C . GLN A 1 79 ? -2.324 -7.832 -0.976 1.00 96.94 79 GLN A C 1
ATOM 552 O O . GLN A 1 79 ? -1.715 -7.395 0.008 1.00 96.94 79 GLN A O 1
ATOM 557 N N . GLY A 1 80 ? -3.581 -7.496 -1.256 1.00 95.81 80 GLY A N 1
ATOM 558 C CA . GLY A 1 80 ? -4.455 -6.795 -0.324 1.00 95.81 80 GLY A CA 1
ATOM 559 C C . GLY A 1 80 ? -4.759 -7.696 0.869 1.00 95.81 80 GLY A C 1
ATOM 560 O O . GLY A 1 80 ? -4.971 -8.891 0.702 1.00 95.81 80 GLY A O 1
ATOM 561 N N . LEU A 1 81 ? -4.753 -7.149 2.086 1.00 94.75 81 LEU A N 1
ATOM 562 C CA . LEU A 1 81 ? -5.001 -7.928 3.303 1.00 94.75 81 LEU A CA 1
ATOM 563 C C . LEU A 1 81 ? -6.295 -7.487 3.996 1.00 94.75 81 LEU A C 1
ATOM 565 O O . LEU A 1 81 ? -6.607 -6.291 3.987 1.00 94.75 81 LEU A O 1
ATOM 569 N N . PRO A 1 82 ? -7.002 -8.413 4.673 1.00 95.19 82 PRO A N 1
ATOM 570 C CA . PRO A 1 82 ? -8.164 -8.076 5.477 1.00 95.19 82 PRO A CA 1
ATOM 571 C C . PRO A 1 82 ? -7.897 -7.009 6.539 1.00 95.19 82 PRO A C 1
ATOM 573 O O . PRO A 1 82 ? -6.922 -7.083 7.289 1.00 95.19 82 PRO A O 1
ATOM 576 N N . VAL A 1 83 ? -8.809 -6.038 6.645 1.00 93.62 83 VAL A N 1
ATOM 577 C CA . VAL A 1 83 ? -8.741 -4.965 7.645 1.00 93.62 83 VAL A CA 1
ATOM 578 C C . VAL A 1 83 ? -9.681 -5.281 8.805 1.00 93.62 83 VAL A C 1
ATOM 580 O O . VAL A 1 83 ? -10.894 -5.380 8.628 1.00 93.62 83 VAL A O 1
ATOM 583 N N . VAL A 1 84 ? -9.128 -5.408 10.013 1.00 95.25 84 VAL A N 1
ATOM 584 C CA . VAL A 1 84 ? -9.907 -5.635 11.239 1.00 95.25 84 VAL A CA 1
ATOM 585 C C . VAL A 1 84 ? -10.220 -4.300 11.908 1.00 95.25 84 VAL A C 1
ATOM 587 O O . VAL A 1 84 ? -9.316 -3.556 12.284 1.00 95.25 84 VAL A O 1
ATOM 590 N N . VAL A 1 85 ? -11.509 -4.009 12.089 1.00 95.69 85 VAL A N 1
ATOM 591 C CA . VAL A 1 85 ? -11.981 -2.831 12.827 1.00 95.69 85 VAL A CA 1
ATOM 592 C C . VAL A 1 85 ? -12.282 -3.242 14.265 1.00 95.69 85 VAL A C 1
ATOM 594 O O . VAL A 1 85 ? -13.273 -3.918 14.529 1.00 95.69 85 VAL A O 1
ATOM 597 N N . ALA A 1 86 ? -11.418 -2.842 15.198 1.00 96.25 86 ALA A N 1
ATOM 598 C CA . ALA A 1 86 ? -11.633 -3.068 16.623 1.00 96.25 86 ALA A CA 1
ATOM 599 C C . ALA A 1 86 ? -12.485 -1.942 17.224 1.00 96.25 86 ALA A C 1
ATOM 601 O O . ALA A 1 86 ? -12.186 -0.762 17.042 1.00 96.25 86 ALA A O 1
ATOM 602 N N . GLN A 1 87 ? -13.530 -2.313 17.963 1.00 96.75 87 GLN A N 1
ATOM 603 C CA . GLN A 1 87 ? -14.354 -1.389 18.738 1.00 96.75 87 GLN A CA 1
ATOM 604 C C . GLN A 1 87 ? -14.166 -1.682 20.222 1.00 96.75 87 GLN A C 1
ATOM 606 O O . GLN A 1 87 ? -14.227 -2.835 20.646 1.00 96.75 87 GLN A O 1
ATOM 611 N N . THR A 1 88 ? -13.923 -0.639 21.009 1.00 95.62 88 THR A N 1
ATOM 612 C CA . THR A 1 88 ? -13.677 -0.753 22.448 1.00 95.62 88 THR A CA 1
ATOM 613 C C . THR A 1 88 ? -14.649 0.126 23.206 1.00 95.62 88 THR A C 1
ATOM 615 O O . THR A 1 88 ? -14.852 1.282 22.837 1.00 95.62 88 THR A O 1
ATOM 618 N N . GLN A 1 89 ? -15.193 -0.399 24.297 1.00 96.19 89 GLN A N 1
ATOM 619 C CA . GLN A 1 89 ? -16.034 0.353 25.214 1.00 96.19 89 GLN A CA 1
ATOM 620 C C . GLN A 1 89 ? -15.513 0.165 26.635 1.00 96.19 89 GLN A C 1
ATOM 622 O O . GLN A 1 89 ? -15.243 -0.957 27.059 1.00 96.19 89 GLN A O 1
ATOM 627 N N . LEU A 1 90 ? -15.380 1.274 27.357 1.00 95.31 90 LEU A N 1
ATOM 628 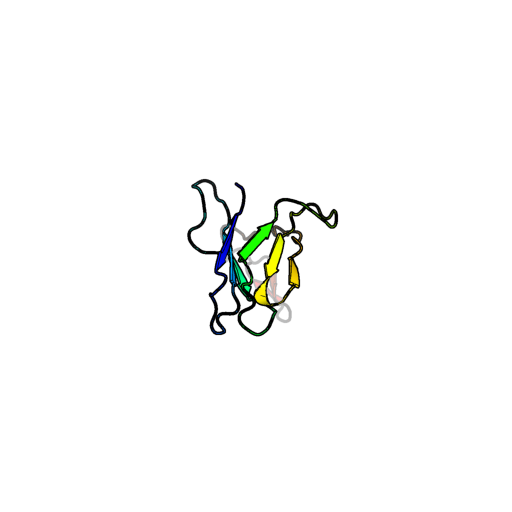C CA . LEU A 1 90 ? -15.108 1.290 28.787 1.00 95.31 90 LEU A CA 1
ATOM 629 C C . LEU A 1 90 ? -16.331 1.881 29.484 1.00 95.31 90 LEU A C 1
ATOM 631 O O . LEU A 1 90 ? -16.808 2.943 29.089 1.00 95.31 90 LEU A O 1
ATOM 635 N N . SER A 1 91 ? -16.837 1.188 30.499 1.00 94.75 91 SER A N 1
ATOM 636 C CA . SER A 1 91 ? -17.926 1.673 31.341 1.00 94.75 91 SER A CA 1
ATOM 637 C C . SER A 1 91 ? -17.389 1.885 32.748 1.00 94.75 91 SER A C 1
ATOM 639 O O . SER A 1 91 ? -16.800 0.978 33.334 1.00 94.75 91 SER A O 1
ATOM 641 N N . VAL A 1 92 ? -17.565 3.103 33.252 1.00 91.38 92 VAL A N 1
ATOM 642 C CA . VAL A 1 92 ? -17.257 3.502 34.626 1.00 91.38 92 VAL A CA 1
ATOM 643 C C . VAL A 1 92 ? -18.476 4.219 35.207 1.00 91.38 92 VAL A C 1
ATOM 645 O O . VAL A 1 92 ? -19.269 4.757 34.430 1.00 91.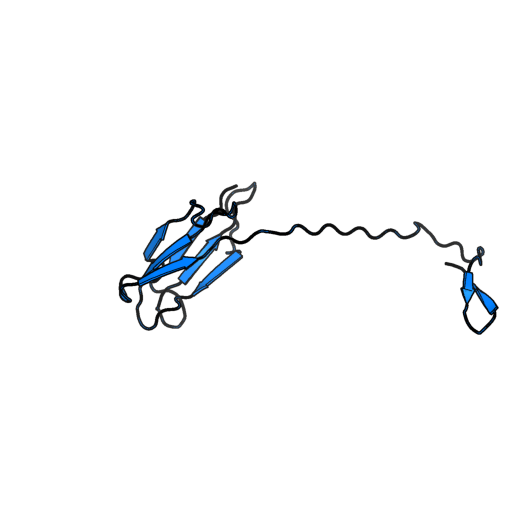38 92 VAL A O 1
ATOM 648 N N . PRO A 1 93 ? -18.656 4.226 36.537 1.00 90.44 93 PRO A N 1
ATOM 649 C CA . PRO A 1 93 ? -19.696 5.029 37.168 1.00 90.44 93 PRO A CA 1
ATOM 650 C C . PRO A 1 93 ? -19.519 6.524 36.870 1.00 90.44 93 PRO A C 1
ATOM 652 O O . PRO A 1 93 ? -18.393 7.018 36.820 1.00 90.44 93 PRO A O 1
ATOM 655 N N . ASP A 1 94 ? -20.627 7.257 36.752 1.00 89.81 94 ASP A N 1
ATOM 656 C CA . ASP A 1 94 ? -20.614 8.714 36.530 1.00 89.81 94 ASP A CA 1
ATOM 657 C C . ASP A 1 94 ? -20.159 9.508 37.770 1.00 89.81 94 ASP A C 1
ATOM 659 O O . ASP A 1 94 ? -19.798 10.683 37.680 1.00 89.81 94 ASP A O 1
ATOM 663 N N . GLY A 1 95 ? -20.166 8.872 38.943 1.00 87.56 95 GLY A N 1
ATOM 664 C CA . GLY A 1 95 ? -19.700 9.444 40.198 1.00 87.56 95 GLY A CA 1
ATOM 665 C C . GLY A 1 95 ? -19.547 8.376 41.274 1.00 87.56 95 GLY A C 1
ATOM 666 O O . GLY A 1 95 ? -20.258 7.372 41.268 1.00 87.56 95 GLY A O 1
ATOM 667 N N . LEU A 1 96 ? -18.615 8.609 42.197 1.00 87.75 96 LEU A N 1
ATOM 668 C CA . LEU A 1 96 ? -18.358 7.733 43.338 1.00 87.75 96 LEU A CA 1
ATOM 669 C C . LEU A 1 96 ? -18.869 8.417 44.605 1.00 87.75 96 LEU A C 1
ATOM 671 O O . LEU A 1 96 ? -18.546 9.581 44.853 1.00 87.75 96 LEU A O 1
ATOM 675 N N . ASN A 1 97 ? -19.657 7.707 45.410 1.00 87.38 97 ASN A N 1
ATOM 676 C CA . ASN A 1 97 ? -20.068 8.191 46.723 1.00 87.38 97 ASN A CA 1
ATOM 677 C C . ASN A 1 97 ? -19.167 7.559 47.802 1.00 87.38 97 ASN A C 1
ATOM 679 O O . ASN A 1 9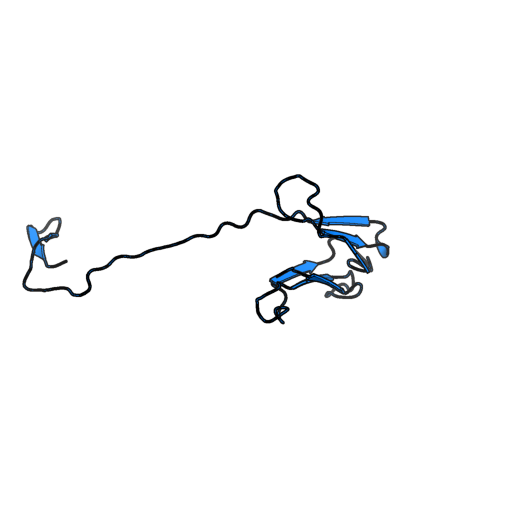7 ? -19.321 6.367 48.072 1.00 87.38 97 ASN A O 1
ATOM 683 N N . PRO A 1 98 ? -18.265 8.324 48.451 1.00 88.38 98 PRO A N 1
ATOM 684 C CA . PRO A 1 98 ? -17.345 7.781 49.453 1.00 88.38 98 PRO A CA 1
ATOM 685 C C . PRO A 1 98 ? -18.048 7.288 50.726 1.00 88.38 98 PRO A C 1
ATOM 687 O O . PRO A 1 98 ? -17.449 6.551 51.505 1.00 88.38 98 PRO A O 1
ATOM 690 N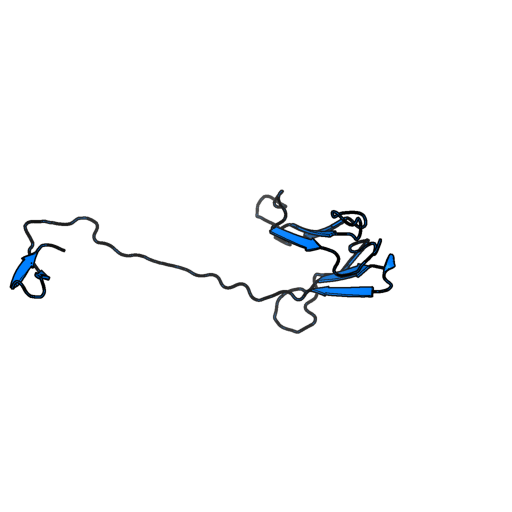 N . GLU A 1 99 ? -19.311 7.668 50.949 1.00 90.62 99 GLU A N 1
ATOM 691 C CA . GLU A 1 99 ? -20.111 7.167 52.072 1.00 90.62 99 GLU A CA 1
ATOM 692 C C . GLU A 1 99 ? -20.642 5.742 51.827 1.00 90.62 99 GLU A C 1
ATOM 694 O O . GLU A 1 99 ? -21.018 5.051 52.776 1.00 90.62 99 GLU A O 1
ATOM 699 N N . ILE A 1 100 ? -20.644 5.269 50.574 1.00 86.56 100 ILE A N 1
ATOM 700 C CA . ILE A 1 100 ? -21.073 3.916 50.201 1.00 86.56 100 ILE A CA 1
ATOM 701 C C . ILE A 1 100 ? -19.850 2.990 50.190 1.00 86.56 100 ILE A C 1
ATOM 703 O O . ILE A 1 100 ? -19.075 2.970 49.239 1.00 86.56 100 ILE A O 1
ATOM 707 N N . LEU A 1 101 ? -19.668 2.213 51.264 1.00 88.25 101 LEU A N 1
ATOM 708 C CA . LEU A 1 101 ? -18.527 1.303 51.454 1.00 88.25 101 LEU A CA 1
ATOM 709 C C . LEU A 1 101 ? -18.886 -0.159 51.132 1.00 88.25 101 LEU A C 1
ATOM 711 O O . LEU A 1 101 ? -18.874 -1.027 52.012 1.00 88.25 101 LEU A O 1
ATOM 715 N N . ASP A 1 102 ? -19.272 -0.439 49.893 1.00 89.81 102 ASP A N 1
ATOM 716 C CA . ASP A 1 102 ? -19.846 -1.738 49.503 1.00 89.81 102 ASP A CA 1
ATOM 717 C C . ASP A 1 102 ? -18.815 -2.825 49.155 1.00 89.81 102 ASP A C 1
ATOM 719 O O . ASP A 1 102 ? -19.179 -3.989 48.977 1.00 89.81 102 ASP A O 1
ATOM 723 N N . CYS A 1 103 ? -17.522 -2.498 49.131 1.00 87.69 103 CYS A N 1
ATOM 724 C CA . CYS A 1 103 ? -16.447 -3.467 48.919 1.00 87.69 103 CYS A CA 1
ATOM 725 C C . CYS A 1 103 ? -15.643 -3.722 50.200 1.00 87.69 103 CYS A C 1
ATOM 727 O O . CYS A 1 103 ? -15.587 -2.882 51.096 1.00 87.69 103 CYS A O 1
ATOM 729 N N . VAL A 1 104 ? -14.988 -4.885 50.284 1.00 92.38 104 VAL A N 1
ATOM 730 C CA . VAL A 1 104 ? -14.087 -5.255 51.388 1.00 92.38 104 VAL A CA 1
ATOM 731 C C . VAL A 1 104 ? -12.693 -5.495 50.828 1.00 92.38 104 VAL A C 1
ATOM 733 O O . VAL A 1 104 ? -12.526 -6.287 49.900 1.00 92.38 104 VAL A O 1
ATOM 736 N N . LEU A 1 105 ? -11.695 -4.821 51.396 1.00 91.56 105 LEU A N 1
ATOM 737 C CA . LEU A 1 105 ? -10.300 -5.043 51.045 1.00 91.56 105 LEU A CA 1
ATOM 738 C C . LEU A 1 105 ? -9.880 -6.466 51.438 1.00 91.56 105 LEU A C 1
ATOM 740 O O . LEU A 1 105 ? -10.061 -6.850 52.603 1.00 91.56 105 LEU A O 1
ATOM 744 N N . PRO A 1 106 ? -9.265 -7.226 50.513 1.00 86.69 106 PRO A N 1
ATOM 745 C CA . PRO A 1 106 ? -8.615 -8.480 50.862 1.00 86.69 106 PRO A CA 1
ATOM 746 C C . PRO A 1 106 ? -7.606 -8.264 52.007 1.00 86.69 106 PRO A C 1
ATOM 748 O O . PRO A 1 106 ? -7.015 -7.191 52.132 1.00 86.69 106 PRO A O 1
ATOM 751 N N . ASP A 1 107 ? -7.458 -9.265 52.876 1.00 88.50 107 ASP A N 1
ATOM 752 C CA . ASP A 1 107 ? -6.502 -9.352 54.000 1.00 88.50 107 ASP A CA 1
ATOM 753 C C . ASP A 1 107 ? -6.746 -8.465 55.235 1.00 88.50 107 ASP A C 1
ATOM 755 O O . ASP A 1 107 ? -6.353 -8.845 56.337 1.00 88.50 107 ASP A O 1
ATOM 759 N N . SER A 1 108 ? -7.420 -7.320 55.104 1.00 88.06 108 SER A N 1
ATOM 760 C CA . SER A 1 108 ? -7.678 -6.412 56.240 1.00 88.06 108 SER A CA 1
ATOM 761 C C . SER A 1 108 ? -9.120 -6.435 56.751 1.00 88.06 108 SER A C 1
ATOM 763 O O . SER A 1 108 ? -9.377 -6.025 57.882 1.00 88.06 108 SER A O 1
ATOM 765 N N . GLY A 1 109 ? -10.074 -6.880 55.923 1.00 84.50 109 GLY A N 1
ATOM 766 C CA . GLY A 1 109 ? -11.503 -6.833 56.250 1.00 84.50 109 GLY A CA 1
ATOM 767 C C . GLY A 1 109 ? -12.090 -5.413 56.289 1.00 84.50 109 GLY A C 1
ATOM 768 O O . GLY A 1 109 ? -13.245 -5.236 56.675 1.00 84.50 109 GLY A O 1
ATOM 769 N N . VAL A 1 110 ? -11.316 -4.397 55.894 1.00 90.31 110 VAL A N 1
ATOM 770 C CA . VAL A 1 110 ? -11.737 -2.991 55.881 1.00 90.31 110 VAL A CA 1
ATOM 771 C C . VAL A 1 110 ? -12.718 -2.750 54.735 1.00 90.31 110 VAL A C 1
ATOM 773 O O . VAL A 1 110 ? -12.463 -3.151 53.599 1.00 90.31 110 VAL A O 1
ATOM 776 N N . ARG A 1 111 ? -13.835 -2.071 55.026 1.00 89.50 111 ARG A N 1
ATOM 777 C CA . ARG A 1 111 ? -14.821 -1.666 54.015 1.00 89.50 111 ARG A CA 1
ATOM 778 C C . ARG A 1 111 ? -14.372 -0.396 53.286 1.00 89.50 111 ARG A C 1
ATOM 780 O O . ARG A 1 111 ? -13.937 0.551 53.937 1.00 89.50 111 ARG A O 1
ATOM 787 N N . VAL A 1 112 ? -14.501 -0.371 51.960 1.00 86.56 112 VAL A N 1
ATOM 788 C CA . VAL A 1 112 ? -14.075 0.732 51.077 1.00 86.56 112 VAL A CA 1
ATOM 789 C C . VAL A 1 112 ? -15.140 1.056 50.029 1.00 86.56 112 VAL A C 1
ATOM 791 O O . VAL A 1 112 ? -15.944 0.188 49.680 1.00 86.56 112 VAL A O 1
ATOM 794 N N . SER A 1 113 ? -15.147 2.297 49.533 1.00 81.88 113 SER A N 1
ATOM 795 C CA . SER A 1 113 ? -15.986 2.694 48.398 1.00 81.88 113 SER A CA 1
ATOM 796 C C . SER A 1 113 ? -15.364 2.234 47.082 1.00 81.88 113 SER A C 1
ATOM 798 O O . SER A 1 113 ? -14.136 2.181 46.971 1.00 81.88 113 SER A O 1
ATOM 800 N N . TRP A 1 114 ? -16.209 1.928 46.097 1.00 69.06 114 TRP A N 1
ATOM 801 C CA . TRP A 1 114 ? -15.814 1.632 44.718 1.00 69.06 114 TRP A CA 1
ATOM 802 C C . TRP A 1 114 ? -16.191 2.789 43.806 1.00 69.06 114 TRP A C 1
ATOM 804 O O . TRP A 1 114 ? -17.287 3.353 44.035 1.00 69.06 114 TRP A O 1
#

pLDDT: mean 94.48, std 4.78, range [69.06, 98.75]

Organism: Polioptila caerulea (NCBI:txid66707)

Mean predicted aligned error: 6.27 Å